Protein AF-A0A7S3LCE5-F1 (afdb_monomer)

Secondary structure (DSSP, 8-state):
---SSHHHHHTTS---SEEEETTEEEE-HHHHSPPTT-SSPPEEEEEEEGGGHHHHHHHHHHHHHH-TTS-EEEEEEE---HHHHHHHHT-TTEEEEESTTSS-TTS-HHHH-GGG-TTHHHHHHHHHHHHS-EEE---

Foldseek 3Di:
DPDPDPVRVVVPDPCDQWDDDPRDTDGDCSNQPDPPPPPFAAAEEEEDEPVCLVVVVVVLVVCCVRRVPHAYEYEYLYDQDPVSLVVQVPRNRYPDHPPSHHDDPPDDPVCSPVVVCVVVVVVVVVVCVVRVHYDYDYD

Radius of gyration: 18.19 Å; Cα contacts (8 Å, |Δi|>4): 189; chains: 1; bounding box: 45×39×42 Å

Nearest PDB structures (foldseek):
  3lrx-assembly3_C  TM=4.964E-01  e=6.537E-02  Pyrococcus furiosus
  3lrx-assembly1_A  TM=4.550E-01  e=1.104E-01  Pyrococcus furiosus
  3cis-assembly4_H  TM=3.412E-01  e=3.828E-01  Mycobacterium tuberculosis
  6mag-assembly1_A  TM=3.777E-01  e=4.659E-01  Brevibacillus brevis
  6nr2-assembly1_A  TM=4.070E-01  e=1.967E+00  Ficedula albicollis

Mean predicted aligned error: 8.32 Å

Solvent-accessible surface area (backbone atoms only — not comparable to full-atom values): 8175 Å² total; per-residue (Å²): 130,83,69,90,45,77,74,66,65,54,82,78,60,76,85,47,63,50,51,69,59,97,93,43,73,43,78,27,60,86,57,61,46,81,56,93,81,55,92,53,63,57,30,36,32,36,52,38,38,47,92,29,44,69,44,38,52,50,51,52,52,49,39,48,70,69,34,54,89,38,43,29,40,35,35,33,52,30,77,64,47,74,67,56,53,52,54,54,71,66,40,88,37,48,76,44,72,41,46,83,89,14,60,60,84,89,52,58,73,66,42,53,37,69,91,70,52,58,43,53,66,53,53,53,51,55,49,34,76,74,52,70,30,69,48,80,47,90,69

Sequence (139 aa):
NPCQTDADCISRVDDSAFQCSEGSCQKNPAYWEPSSFSRHPVTLVSAATASYFHGLKNLAASARFWAPNHKMVIYNLGGLSSGMKSEIKSWSNVISLEWEDGVPNFYPDHVKRGKIYAWKPILVNETLHKYGSIFYMDA

Organism: NCBI:txid265554

Structure (mmCIF, N/CA/C/O backbone):
data_AF-A0A7S3LCE5-F1
#
_entry.id   AF-A0A7S3LCE5-F1
#
loop_
_atom_site.group_PDB
_atom_site.id
_atom_site.type_symbol
_atom_site.label_atom_id
_atom_site.label_alt_id
_atom_site.label_comp_id
_atom_site.label_asym_id
_atom_site.label_entity_id
_atom_site.label_seq_id
_atom_site.pdbx_PDB_ins_code
_atom_site.Cartn_x
_atom_site.Cartn_y
_atom_site.Cartn_z
_atom_site.occupancy
_atom_site.B_iso_or_equiv
_atom_site.auth_seq_id
_atom_site.auth_comp_id
_atom_site.auth_asym_id
_atom_site.auth_atom_id
_atom_site.pdbx_PDB_model_num
ATOM 1 N N . ASN A 1 1 ? -22.823 -21.801 24.146 1.00 44.41 1 ASN A N 1
ATOM 2 C CA . ASN A 1 1 ? -22.980 -22.574 22.897 1.00 44.41 1 ASN A CA 1
ATOM 3 C C . ASN A 1 1 ? -22.306 -21.824 21.767 1.00 44.41 1 ASN A C 1
ATOM 5 O O . ASN A 1 1 ? -22.618 -20.648 21.623 1.00 44.41 1 ASN A O 1
ATOM 9 N N . PRO A 1 2 ? -21.373 -22.438 21.019 1.00 48.25 2 PRO A N 1
ATOM 10 C CA . PRO A 1 2 ? -20.907 -21.851 19.768 1.00 48.25 2 PRO A CA 1
ATOM 11 C C . PRO A 1 2 ? -22.067 -21.877 18.764 1.00 48.25 2 PRO A C 1
ATOM 13 O O . PRO A 1 2 ? -22.811 -22.859 18.728 1.00 48.25 2 PRO A O 1
ATOM 16 N N . CYS A 1 3 ? -22.275 -20.792 18.017 1.00 51.19 3 CYS A N 1
ATOM 17 C CA . CYS A 1 3 ? -23.334 -20.739 17.008 1.00 51.19 3 CYS A CA 1
ATOM 18 C C . CYS A 1 3 ? -23.041 -21.739 15.872 1.00 51.19 3 CYS A C 1
ATOM 20 O O . CYS A 1 3 ? -21.886 -21.950 15.502 1.00 51.19 3 CYS A O 1
ATOM 22 N N . GLN A 1 4 ? -24.090 -22.424 15.401 1.00 58.75 4 GLN A N 1
ATOM 23 C CA . GLN A 1 4 ? -24.000 -23.537 14.446 1.00 58.75 4 GLN A CA 1
ATOM 24 C C . GLN A 1 4 ? -24.129 -23.082 12.986 1.00 58.75 4 GLN A C 1
ATOM 26 O O . GLN A 1 4 ? -23.730 -23.821 12.088 1.00 58.75 4 GLN A O 1
ATOM 31 N N . THR A 1 5 ? -24.647 -21.874 12.748 1.00 58.66 5 THR A N 1
ATOM 32 C CA . THR A 1 5 ? -24.774 -21.274 11.416 1.00 58.66 5 THR A CA 1
ATOM 33 C C . THR A 1 5 ? -24.435 -19.781 11.450 1.00 58.66 5 THR A C 1
ATOM 35 O O . THR A 1 5 ? -24.570 -19.136 12.493 1.00 58.66 5 THR A O 1
ATOM 38 N N . ASP A 1 6 ? -24.018 -19.216 10.311 1.00 54.34 6 ASP A N 1
ATOM 39 C CA . ASP A 1 6 ? -23.694 -17.784 10.193 1.00 54.34 6 ASP A CA 1
ATOM 40 C C . ASP A 1 6 ? -24.911 -16.894 10.502 1.00 54.34 6 ASP A C 1
ATOM 42 O O . ASP A 1 6 ? -24.766 -1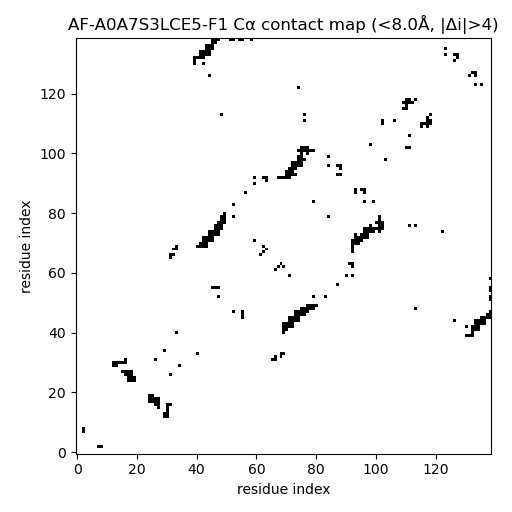5.832 11.102 1.00 54.34 6 ASP A O 1
ATOM 46 N N . ALA A 1 7 ? -26.123 -17.361 10.177 1.00 54.91 7 ALA A N 1
ATOM 47 C CA . ALA A 1 7 ? -27.377 -16.680 10.503 1.00 54.91 7 ALA A CA 1
ATOM 48 C C . ALA A 1 7 ? -27.634 -16.606 12.021 1.00 54.91 7 ALA A C 1
ATOM 50 O O . ALA A 1 7 ? -28.117 -15.587 12.518 1.00 54.91 7 ALA A O 1
ATOM 51 N N . ASP A 1 8 ? -27.251 -17.641 12.776 1.00 54.22 8 ASP A N 1
ATOM 52 C CA . ASP A 1 8 ? -27.440 -17.680 14.232 1.00 54.22 8 ASP A CA 1
ATOM 53 C C . ASP A 1 8 ? -26.515 -16.700 14.968 1.00 54.22 8 ASP A C 1
ATOM 55 O O . ASP A 1 8 ? -26.864 -16.209 16.046 1.00 54.22 8 ASP A O 1
ATOM 59 N N . CYS A 1 9 ? -25.348 -16.379 14.393 1.00 58.81 9 CYS A N 1
ATOM 60 C CA . CYS A 1 9 ? -24.405 -15.429 14.987 1.00 58.81 9 CYS A CA 1
ATOM 61 C C . CYS A 1 9 ? -24.775 -13.947 14.729 1.00 58.81 9 CYS A C 1
ATOM 63 O O . CYS A 1 9 ? -24.243 -13.075 15.415 1.00 58.81 9 CYS A O 1
ATOM 65 N N . ILE A 1 10 ? -25.672 -13.643 13.780 1.00 54.75 10 ILE A N 1
ATOM 66 C CA . ILE A 1 10 ? -26.022 -12.260 13.379 1.00 54.75 10 ILE A CA 1
ATOM 67 C C . ILE A 1 10 ? -27.069 -11.625 14.313 1.00 54.75 10 ILE A C 1
ATOM 69 O O . ILE A 1 10 ? -27.131 -10.409 14.446 1.00 54.75 10 ILE A O 1
ATOM 73 N N . SER A 1 11 ? -27.841 -12.426 15.053 1.00 48.41 11 SER A N 1
ATOM 74 C CA . SER A 1 11 ? -29.019 -11.970 15.819 1.00 48.41 11 SER A CA 1
ATOM 75 C C . SER A 1 11 ? -28.765 -11.061 17.044 1.00 48.41 11 SER A C 1
ATOM 77 O O . SER A 1 11 ? -29.670 -10.875 17.859 1.00 48.41 11 SER A O 1
ATOM 79 N N . ARG A 1 12 ? -27.559 -10.507 17.237 1.00 48.78 12 ARG A N 1
ATOM 80 C CA . ARG A 1 12 ? -27.208 -9.734 18.450 1.00 48.78 12 ARG A CA 1
ATOM 81 C C . ARG A 1 12 ? -26.436 -8.436 18.237 1.00 48.78 12 ARG A C 1
ATOM 83 O O . ARG A 1 12 ? -26.033 -7.831 19.230 1.00 48.78 12 ARG A O 1
ATOM 90 N N . VAL A 1 13 ? -26.239 -7.985 17.005 1.00 53.78 13 VAL A N 1
ATOM 91 C CA . VAL A 1 13 ? -25.607 -6.686 16.756 1.00 53.78 13 VAL A CA 1
ATOM 92 C C . VAL A 1 13 ? -26.706 -5.716 16.342 1.00 53.78 13 VAL A C 1
ATOM 94 O O . VAL A 1 13 ? -27.526 -6.033 15.496 1.00 53.78 13 VAL A O 1
ATOM 97 N N . ASP A 1 14 ? -26.775 -4.562 16.997 1.00 54.81 14 ASP A N 1
ATOM 98 C CA . ASP A 1 14 ? -27.526 -3.410 16.497 1.00 54.81 14 ASP A CA 1
ATOM 99 C C . ASP A 1 14 ? -27.055 -3.144 15.054 1.00 54.81 14 ASP A C 1
ATOM 101 O O . ASP A 1 14 ? -25.925 -2.700 14.848 1.00 54.81 14 ASP A O 1
ATOM 105 N N . ASP A 1 15 ? -27.881 -3.514 14.067 1.00 65.12 15 ASP A N 1
ATOM 106 C CA . ASP A 1 15 ? -27.547 -3.578 12.630 1.00 65.12 15 ASP A CA 1
ATOM 107 C C . ASP A 1 15 ? -27.227 -2.204 12.008 1.00 65.12 15 ASP A C 1
ATOM 109 O O . ASP A 1 15 ? -26.931 -2.087 10.815 1.00 65.12 15 ASP A O 1
ATOM 113 N N . SER A 1 16 ? -27.304 -1.129 12.792 1.00 75.38 16 SER A N 1
ATOM 114 C CA . SER A 1 16 ? -27.039 0.217 12.316 1.00 75.38 16 SER A CA 1
ATOM 115 C C . SER A 1 16 ? -25.538 0.530 12.314 1.00 75.38 16 SER A C 1
ATOM 117 O O . SER A 1 16 ? -24.851 0.488 13.334 1.00 75.38 16 SER A O 1
ATOM 119 N N . ALA A 1 17 ? -25.014 0.927 11.152 1.00 78.62 17 ALA A N 1
ATOM 120 C CA . ALA A 1 17 ? -23.641 1.425 11.019 1.00 78.62 17 ALA A CA 1
ATOM 121 C C . ALA A 1 17 ? -23.380 2.703 11.846 1.00 78.62 17 ALA A C 1
ATOM 123 O O . ALA A 1 17 ? -22.234 3.045 12.158 1.00 78.62 17 ALA A O 1
ATOM 124 N N . PHE A 1 18 ? -24.442 3.424 12.205 1.00 83.25 18 PHE A N 1
ATOM 125 C CA . PHE A 1 18 ? -24.385 4.650 12.985 1.00 83.25 18 PHE A CA 1
ATOM 126 C C . PHE A 1 18 ? -25.433 4.621 14.086 1.00 83.25 18 PHE A C 1
ATOM 128 O O . PHE A 1 18 ? -26.596 4.328 13.828 1.00 83.25 18 PHE A O 1
ATOM 135 N N . GLN A 1 19 ? -25.020 5.017 15.285 1.00 85.25 19 GLN A N 1
ATOM 136 C CA . GLN A 1 19 ? -25.916 5.289 16.398 1.00 85.25 19 GLN A CA 1
ATOM 137 C C . GLN A 1 19 ? -26.212 6.785 16.407 1.00 85.25 19 GLN A C 1
ATOM 139 O O . GLN A 1 19 ? -25.314 7.608 16.603 1.00 85.25 19 GLN A O 1
ATOM 144 N N . CYS A 1 20 ? -27.467 7.134 16.134 1.00 84.44 20 CYS A N 1
ATOM 145 C CA . CYS A 1 20 ? -27.911 8.518 16.057 1.00 84.44 20 CYS A CA 1
ATOM 146 C C . CYS A 1 20 ? -28.802 8.873 17.253 1.00 84.44 20 CYS A C 1
ATOM 148 O O . CYS A 1 20 ? -29.800 8.202 17.506 1.00 84.44 20 CYS A O 1
ATOM 150 N N . SER A 1 21 ? -28.474 9.959 17.951 1.00 83.81 21 SER A N 1
ATOM 151 C CA . SER A 1 21 ? -29.290 10.544 19.019 1.00 83.81 21 SER A CA 1
ATOM 152 C C . SER A 1 21 ? -29.282 12.069 18.913 1.00 83.81 21 SER A C 1
ATOM 154 O O . SER A 1 21 ? -28.223 12.680 18.750 1.00 83.81 21 SER A O 1
ATOM 156 N N . GLU A 1 22 ? -30.468 12.678 19.003 1.00 78.94 22 GLU A N 1
ATOM 157 C CA . GLU A 1 22 ? -30.659 14.140 19.075 1.00 78.94 22 GLU A CA 1
ATOM 158 C C . GLU A 1 22 ? -29.961 14.929 17.947 1.00 78.94 22 GLU A C 1
ATOM 160 O O . GLU A 1 22 ? -29.357 15.975 18.161 1.00 78.94 22 GLU A O 1
ATOM 165 N N . GLY A 1 23 ? -30.023 14.413 16.714 1.00 79.12 23 GLY A N 1
ATOM 166 C CA . GLY A 1 23 ? -29.443 15.075 15.537 1.00 79.12 23 GLY A CA 1
ATOM 167 C C . GLY A 1 23 ? -27.929 14.895 15.375 1.00 79.12 23 GLY A C 1
ATOM 168 O O . GLY A 1 23 ? -27.358 15.410 14.416 1.00 79.12 23 GLY A O 1
ATOM 169 N N . SER A 1 24 ? -27.281 14.133 16.259 1.00 77.94 24 SER A N 1
ATOM 170 C CA . SER A 1 24 ? -25.889 13.706 16.108 1.00 77.94 24 SER A CA 1
ATOM 171 C C . SER A 1 24 ? -25.821 12.212 15.793 1.00 77.94 24 SER A C 1
ATOM 173 O O . SER A 1 24 ? -26.563 11.424 16.372 1.00 77.94 24 SER A O 1
ATOM 175 N N . CYS A 1 25 ? -24.945 11.819 14.869 1.00 83.06 25 CYS A N 1
ATOM 176 C CA . CYS A 1 25 ? -24.702 10.420 14.526 1.00 83.06 25 CYS A CA 1
ATOM 177 C C . CYS A 1 25 ? -23.239 10.084 14.792 1.00 83.06 25 CYS A C 1
ATOM 179 O O . CYS A 1 25 ? -22.341 10.744 14.269 1.00 83.06 25 CYS A O 1
ATOM 181 N N . GLN A 1 26 ? -23.006 9.051 15.593 1.00 84.69 26 GLN A N 1
ATOM 182 C CA . GLN A 1 26 ? -21.679 8.509 15.861 1.00 84.69 26 GLN A CA 1
ATOM 183 C C . GLN A 1 26 ? -21.545 7.138 15.201 1.00 84.69 26 GLN A C 1
ATOM 185 O O . GLN A 1 26 ? -22.533 6.436 14.981 1.00 84.69 26 GLN A O 1
ATOM 190 N N . LYS A 1 27 ? -20.317 6.752 14.851 1.00 81.38 27 LYS A N 1
ATOM 191 C CA . LYS A 1 27 ? -20.055 5.408 14.321 1.00 81.38 27 LYS A CA 1
ATOM 192 C C . LYS A 1 27 ? -20.377 4.374 15.387 1.00 81.38 27 LYS A C 1
ATOM 194 O O . LYS A 1 27 ? -19.929 4.530 16.518 1.00 81.38 27 LYS A O 1
ATOM 199 N N . ASN A 1 28 ? -21.086 3.319 15.003 1.00 81.50 28 ASN A N 1
ATOM 200 C CA . ASN A 1 28 ? -21.295 2.157 15.855 1.00 81.50 28 ASN A CA 1
ATOM 201 C C . ASN A 1 28 ? -20.054 1.246 15.789 1.00 81.50 28 ASN A C 1
ATOM 203 O O . ASN A 1 28 ? -19.848 0.596 14.759 1.00 81.50 28 ASN A O 1
ATOM 207 N N . PRO A 1 29 ? -19.220 1.151 16.841 1.00 75.88 29 PRO A N 1
ATOM 208 C CA . PRO A 1 29 ? -18.029 0.309 16.794 1.00 75.88 29 PRO A CA 1
ATOM 209 C C . PRO A 1 29 ? -18.376 -1.167 16.573 1.00 75.88 29 PRO A C 1
ATOM 211 O O . PRO A 1 29 ? -17.642 -1.867 15.893 1.00 75.88 29 PRO A O 1
ATOM 214 N N . ALA A 1 30 ? -19.525 -1.645 17.058 1.00 74.44 30 ALA A N 1
ATOM 215 C CA . ALA A 1 30 ? -19.915 -3.045 16.893 1.00 74.44 30 ALA A CA 1
ATOM 216 C C . ALA A 1 30 ? -20.160 -3.447 15.423 1.00 74.44 30 ALA A C 1
ATOM 218 O O . ALA A 1 30 ? -20.045 -4.626 15.100 1.00 74.44 30 ALA A O 1
ATOM 219 N N . TYR A 1 31 ? -20.469 -2.481 14.548 1.00 75.88 31 TYR A N 1
ATOM 220 C CA . TYR A 1 31 ? -20.645 -2.703 13.110 1.00 75.88 31 TYR A CA 1
ATOM 221 C C . TYR A 1 31 ? -19.320 -2.615 12.335 1.00 75.88 31 TYR A C 1
ATOM 223 O O . TYR A 1 31 ? -19.066 -3.407 11.431 1.00 75.88 31 TYR A O 1
ATOM 231 N N . TRP A 1 32 ? -18.482 -1.623 12.655 1.00 73.06 32 TRP A N 1
ATOM 232 C CA . TRP A 1 32 ? -17.278 -1.307 11.870 1.00 73.06 32 TRP A CA 1
ATOM 233 C C . TRP A 1 32 ? -16.022 -2.052 12.321 1.00 73.06 32 TRP A C 1
ATOM 235 O O . TRP A 1 32 ? -15.050 -2.138 11.565 1.00 73.06 32 TRP A O 1
ATOM 245 N N . GLU A 1 33 ? -16.013 -2.557 13.550 1.00 71.62 33 GLU A N 1
ATOM 246 C CA . GLU A 1 33 ? -14.854 -3.243 14.097 1.00 71.62 33 GLU A CA 1
ATOM 247 C C . GLU A 1 33 ? -14.796 -4.707 13.650 1.00 71.62 33 GLU A C 1
ATOM 249 O O . GLU A 1 33 ? -15.836 -5.356 13.501 1.00 71.62 33 GLU A O 1
ATOM 254 N N . PRO A 1 34 ? -13.588 -5.266 13.445 1.00 64.25 34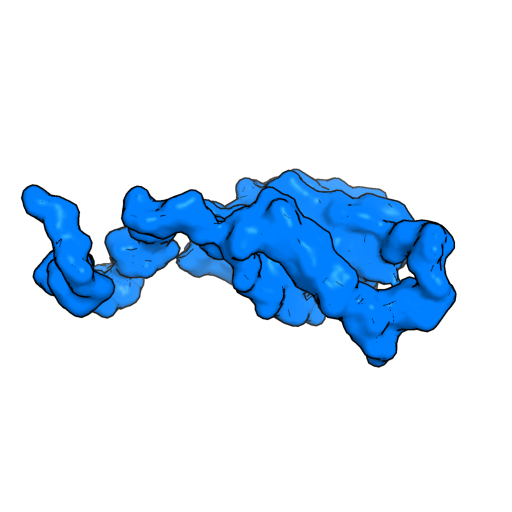 PRO A N 1
ATOM 255 C CA . PRO A 1 34 ? -13.440 -6.682 13.151 1.00 64.25 34 PRO A CA 1
ATOM 256 C C . PRO A 1 34 ? -14.139 -7.509 14.230 1.00 64.25 34 PRO A C 1
ATOM 258 O O . PRO A 1 34 ? -13.845 -7.366 15.420 1.00 64.25 34 PRO A O 1
ATOM 261 N N . SER A 1 35 ? -15.049 -8.398 13.825 1.00 65.44 35 SER A N 1
ATOM 262 C CA . SER A 1 35 ? -15.673 -9.304 14.783 1.00 65.44 35 SER A CA 1
ATOM 263 C C . SER A 1 35 ? -14.586 -10.146 15.453 1.00 65.44 35 SER A C 1
ATOM 265 O O . SER A 1 35 ? -13.667 -10.649 14.799 1.00 65.44 35 SER A O 1
ATOM 267 N N . SER A 1 36 ? -14.705 -10.354 16.765 1.00 61.00 36 SER A N 1
ATOM 268 C CA . SER A 1 36 ? -13.814 -11.251 17.517 1.00 61.00 36 SER A CA 1
ATOM 269 C C . SER A 1 36 ? -13.846 -12.700 17.001 1.00 61.00 36 SER A C 1
ATOM 271 O O . SER A 1 36 ? -13.004 -13.512 17.378 1.00 61.00 36 SER A O 1
ATOM 273 N N . PHE A 1 37 ? -14.797 -13.018 16.116 1.00 57.28 37 PHE A N 1
ATOM 274 C CA . PHE A 1 37 ? -14.960 -14.305 15.449 1.00 57.28 37 PHE A CA 1
ATOM 275 C C . PHE A 1 37 ? -14.199 -14.422 14.119 1.00 57.28 37 PHE A C 1
ATOM 277 O O . PHE A 1 37 ? -14.034 -15.537 13.614 1.00 57.28 37 PHE A O 1
ATOM 284 N N . SER A 1 38 ? -13.703 -13.320 13.540 1.00 61.00 38 SER A N 1
ATOM 285 C CA . SER A 1 38 ? -12.907 -13.394 12.314 1.00 61.00 38 SER A CA 1
ATOM 286 C C . SER A 1 38 ? -11.516 -13.951 12.648 1.00 61.00 38 SER A C 1
ATOM 288 O O . SER A 1 38 ? -10.696 -13.304 13.298 1.00 61.00 38 SER A O 1
ATOM 290 N N . ARG A 1 39 ? -11.241 -15.189 12.215 1.00 61.12 39 ARG A N 1
ATOM 291 C CA . ARG A 1 39 ? -9.926 -15.832 12.407 1.00 61.12 39 ARG A CA 1
ATOM 292 C C . ARG A 1 39 ? -8.803 -15.142 11.620 1.00 61.12 39 ARG A C 1
ATOM 294 O O . ARG A 1 39 ? -7.642 -15.297 11.980 1.00 61.12 39 ARG A O 1
ATOM 301 N N . HIS A 1 40 ? -9.152 -14.384 10.577 1.00 65.81 40 HIS A N 1
ATOM 302 C CA . HIS A 1 40 ? -8.228 -13.595 9.760 1.00 65.81 40 HIS A CA 1
ATOM 303 C C . HIS A 1 40 ? -8.868 -12.231 9.458 1.00 65.81 40 HIS A C 1
ATOM 305 O O . HIS A 1 40 ? -9.701 -12.157 8.550 1.00 65.81 40 HIS A O 1
ATOM 311 N N . PRO A 1 41 ? -8.530 -11.160 10.200 1.00 80.69 41 PRO A N 1
ATOM 312 C CA . PRO A 1 41 ? -9.018 -9.827 9.868 1.00 80.69 41 PRO A CA 1
ATOM 313 C C . PRO A 1 41 ? -8.538 -9.437 8.465 1.00 80.69 41 PRO A C 1
ATOM 315 O O . PRO A 1 41 ? -7.383 -9.677 8.103 1.00 80.69 41 PRO A O 1
ATOM 318 N N . VAL A 1 42 ? -9.436 -8.852 7.671 1.00 89.56 42 VAL A N 1
ATOM 319 C CA . VAL A 1 42 ? -9.154 -8.464 6.283 1.00 89.56 42 VAL A CA 1
ATOM 320 C C . VAL A 1 42 ? -8.019 -7.439 6.256 1.00 89.56 42 VAL A C 1
ATOM 322 O O . VAL A 1 42 ? -8.082 -6.403 6.918 1.00 89.56 42 VAL A O 1
ATOM 325 N N . THR A 1 43 ? -6.979 -7.712 5.4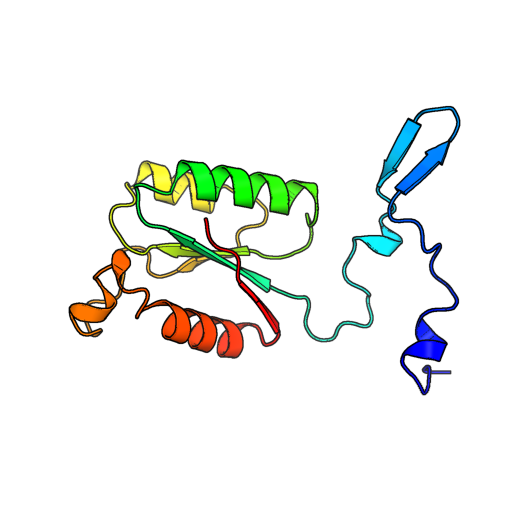70 1.00 94.06 43 THR A N 1
ATOM 326 C CA . THR A 1 43 ? -5.903 -6.750 5.207 1.00 94.06 43 THR A CA 1
ATOM 327 C C . THR A 1 43 ? -6.231 -5.944 3.956 1.00 94.06 43 THR A C 1
ATOM 329 O O . THR A 1 43 ? -6.462 -6.500 2.884 1.00 94.06 43 THR A O 1
ATOM 332 N N . LEU A 1 44 ? -6.251 -4.621 4.081 1.00 96.50 44 LEU A N 1
ATOM 333 C CA . LEU A 1 44 ? -6.419 -3.710 2.957 1.00 96.50 44 LEU A CA 1
ATOM 334 C C . LEU A 1 44 ? -5.128 -3.683 2.139 1.00 96.50 44 LEU A C 1
ATOM 336 O O . LEU A 1 44 ? -4.036 -3.607 2.698 1.00 96.50 44 LEU A O 1
ATOM 340 N N . VAL A 1 45 ? -5.236 -3.736 0.817 1.00 98.00 45 VAL A N 1
ATOM 341 C CA . VAL A 1 45 ? -4.069 -3.777 -0.073 1.00 98.00 45 VAL A CA 1
ATOM 342 C C . VAL A 1 45 ? -4.231 -2.726 -1.149 1.00 98.00 45 VAL A C 1
ATOM 344 O O . VAL A 1 45 ? -5.289 -2.625 -1.763 1.00 98.00 45 VAL A O 1
ATOM 347 N N . SER A 1 46 ? -3.184 -1.952 -1.397 1.00 97.62 46 SER A N 1
ATOM 348 C CA . SER A 1 46 ? -3.142 -1.029 -2.525 1.00 97.62 46 SE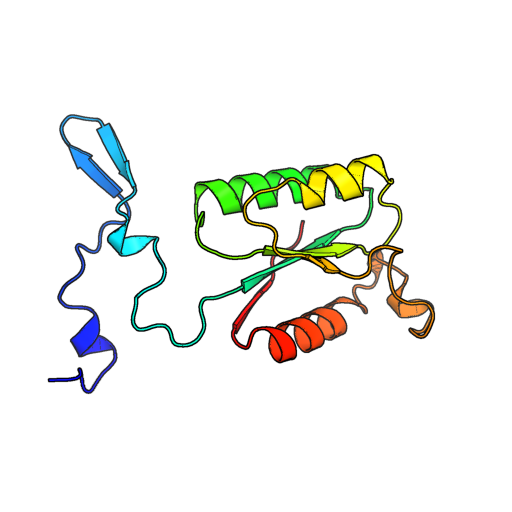R A CA 1
ATOM 349 C C . SER A 1 46 ? -1.740 -0.960 -3.113 1.00 97.62 46 SER A C 1
ATOM 351 O O . SER A 1 46 ? -0.771 -1.449 -2.527 1.00 97.62 46 SER A O 1
ATOM 353 N N . ALA A 1 47 ? -1.626 -0.369 -4.293 1.00 96.75 47 ALA A N 1
ATOM 354 C CA . ALA A 1 47 ? -0.365 -0.198 -4.986 1.00 96.75 47 ALA A CA 1
ATOM 355 C C . ALA A 1 47 ? -0.373 1.124 -5.751 1.00 96.75 47 ALA A C 1
ATOM 357 O O . ALA A 1 47 ? -1.397 1.511 -6.311 1.00 96.75 47 ALA A O 1
ATOM 358 N N . ALA A 1 48 ? 0.765 1.817 -5.788 1.00 95.62 48 ALA A N 1
ATOM 359 C CA . ALA A 1 48 ? 0.854 3.109 -6.457 1.00 95.62 48 ALA A CA 1
ATOM 360 C C . ALA A 1 48 ? 2.230 3.350 -7.076 1.00 95.62 48 ALA A C 1
ATOM 362 O O . ALA A 1 48 ? 3.264 2.961 -6.529 1.00 95.62 48 ALA A O 1
ATOM 363 N N . THR A 1 49 ? 2.237 4.054 -8.205 1.00 95.19 49 THR A N 1
ATOM 364 C CA . THR A 1 49 ? 3.407 4.814 -8.660 1.00 95.19 49 THR A CA 1
ATOM 365 C C . THR A 1 49 ? 3.363 6.224 -8.062 1.00 95.19 49 THR A C 1
ATOM 367 O O . THR A 1 49 ? 2.342 6.658 -7.524 1.00 95.19 49 THR A O 1
ATOM 370 N N . ALA A 1 50 ? 4.439 6.995 -8.231 1.00 95.44 50 ALA A N 1
ATOM 371 C CA . ALA A 1 50 ? 4.494 8.404 -7.820 1.00 95.44 50 ALA A CA 1
ATOM 372 C C . ALA A 1 50 ? 3.314 9.258 -8.304 1.00 95.44 50 ALA A C 1
ATOM 374 O O . ALA A 1 50 ? 2.818 10.104 -7.564 1.00 95.44 50 ALA A O 1
ATOM 375 N N . SER A 1 51 ? 2.836 9.026 -9.532 1.00 95.12 51 SER A N 1
ATOM 376 C CA . SER A 1 51 ? 1.730 9.793 -10.117 1.00 95.12 51 SER A CA 1
ATOM 377 C C . SER A 1 51 ? 0.395 9.585 -9.399 1.00 95.12 51 SER A C 1
ATOM 379 O O . SER A 1 51 ? -0.475 10.443 -9.500 1.00 95.12 51 SER A O 1
ATOM 381 N N . TYR A 1 52 ? 0.238 8.480 -8.663 1.00 95.75 52 TYR A N 1
ATOM 382 C CA . TYR A 1 52 ? -0.967 8.158 -7.892 1.00 95.75 52 TYR A CA 1
ATOM 383 C C . TYR A 1 52 ? -0.802 8.420 -6.389 1.00 95.75 52 TYR A C 1
ATOM 385 O O . TYR A 1 52 ? -1.691 8.102 -5.607 1.00 95.75 52 TYR A O 1
ATOM 393 N N . PHE A 1 53 ? 0.301 9.042 -5.954 1.00 97.06 53 PHE A N 1
ATOM 394 C CA . PHE A 1 53 ? 0.573 9.256 -4.528 1.00 97.06 53 PHE A CA 1
ATOM 395 C C . PHE A 1 53 ? -0.539 10.036 -3.805 1.00 97.06 53 PHE A C 1
ATOM 397 O O . PHE A 1 53 ? -0.896 9.707 -2.677 1.00 97.06 53 PHE A O 1
ATOM 404 N N . HIS A 1 54 ? -1.129 11.040 -4.459 1.00 97.31 54 HIS A N 1
ATOM 405 C CA . HIS A 1 54 ? -2.241 11.799 -3.881 1.00 97.31 54 HIS A CA 1
ATOM 406 C C . HIS A 1 54 ? -3.503 10.939 -3.691 1.00 97.31 54 HIS A C 1
ATOM 4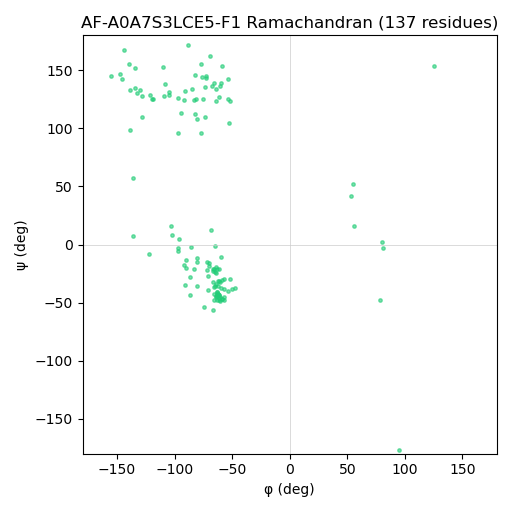08 O O . HIS A 1 54 ? -4.147 11.014 -2.645 1.00 97.31 54 HIS A O 1
ATOM 414 N N . GLY A 1 55 ? -3.837 10.098 -4.675 1.00 97.69 55 GLY A N 1
ATOM 415 C CA . GLY A 1 55 ? -4.956 9.155 -4.579 1.00 97.69 55 GLY A CA 1
ATOM 416 C C . GLY A 1 55 ? -4.727 8.117 -3.481 1.00 97.69 55 GLY A C 1
ATOM 417 O O . GLY A 1 55 ? -5.578 7.944 -2.608 1.00 97.69 55 GLY A O 1
ATOM 418 N N . LEU A 1 56 ? -3.512 7.566 -3.412 1.00 97.38 56 LEU A N 1
ATOM 419 C CA . LEU A 1 56 ? -3.084 6.662 -2.344 1.00 97.38 56 LEU A CA 1
ATOM 420 C C . LEU A 1 56 ? -3.227 7.299 -0.956 1.00 97.38 56 LEU A C 1
ATOM 422 O O . LEU A 1 56 ? -3.734 6.662 -0.034 1.00 97.38 56 LEU A O 1
ATOM 426 N N . LYS A 1 57 ? -2.799 8.555 -0.796 1.00 97.44 57 LYS A N 1
ATOM 427 C CA . LYS A 1 57 ? -2.919 9.289 0.469 1.00 97.44 57 LYS A CA 1
ATOM 428 C C . LYS A 1 57 ? -4.379 9.466 0.884 1.00 97.44 57 LYS A C 1
ATOM 430 O O . LYS A 1 57 ? -4.706 9.255 2.051 1.00 97.44 57 LYS A O 1
ATOM 435 N N . ASN A 1 58 ? -5.256 9.812 -0.058 1.00 97.50 58 ASN A N 1
ATOM 436 C CA . ASN A 1 58 ? -6.689 9.932 0.209 1.00 97.50 58 ASN A CA 1
ATOM 437 C C . ASN A 1 58 ? -7.306 8.584 0.595 1.00 97.50 58 ASN A C 1
ATOM 439 O O . ASN A 1 58 ? -8.019 8.513 1.593 1.00 97.50 58 ASN A O 1
ATOM 443 N N . LEU A 1 59 ? -6.971 7.511 -0.127 1.00 97.06 59 LEU A N 1
ATOM 444 C CA . LEU A 1 59 ? -7.410 6.155 0.193 1.00 97.06 59 LEU A CA 1
ATOM 445 C C . LEU A 1 59 ? -6.959 5.734 1.597 1.00 97.06 59 LEU A C 1
ATOM 447 O O . LEU A 1 59 ? -7.770 5.256 2.388 1.00 97.06 59 LEU A O 1
ATOM 451 N N . ALA A 1 60 ? -5.689 5.959 1.940 1.00 96.06 60 ALA A N 1
ATOM 452 C CA . ALA A 1 60 ? -5.158 5.649 3.262 1.00 96.06 60 ALA A CA 1
ATOM 453 C C . ALA A 1 60 ? -5.848 6.471 4.361 1.00 96.06 60 ALA A C 1
ATOM 455 O O . ALA A 1 60 ? -6.189 5.929 5.411 1.00 96.06 60 ALA A O 1
ATOM 456 N N . ALA A 1 61 ? -6.117 7.759 4.125 1.00 95.12 61 ALA A N 1
ATOM 457 C CA . ALA A 1 61 ? -6.878 8.592 5.053 1.00 95.12 61 ALA A CA 1
ATOM 458 C C . ALA A 1 61 ? -8.318 8.083 5.242 1.00 95.12 61 ALA A C 1
ATOM 460 O O . ALA A 1 61 ? -8.793 7.997 6.376 1.00 95.12 61 ALA A O 1
ATOM 461 N N . SER A 1 62 ? -8.998 7.682 4.163 1.00 94.50 62 SER A N 1
ATOM 462 C CA . SER A 1 62 ? -10.326 7.065 4.236 1.00 94.50 62 SER A CA 1
ATOM 463 C C . SER A 1 62 ? -10.298 5.740 4.993 1.00 94.50 62 SER A C 1
ATOM 465 O O . SER A 1 62 ? -11.156 5.527 5.846 1.00 94.50 62 SER A O 1
ATOM 467 N N . ALA A 1 63 ? -9.299 4.889 4.752 1.00 93.38 63 ALA A N 1
ATOM 468 C CA . ALA A 1 63 ? -9.114 3.641 5.485 1.00 93.38 63 ALA A CA 1
ATOM 469 C C . ALA A 1 63 ? -8.899 3.899 6.983 1.00 93.38 63 ALA A C 1
ATOM 471 O O . ALA A 1 63 ? -9.564 3.282 7.806 1.00 93.38 63 ALA A O 1
ATOM 472 N N . ARG A 1 64 ? -8.059 4.874 7.354 1.00 90.94 64 ARG A N 1
ATOM 473 C CA . ARG A 1 64 ? -7.865 5.277 8.760 1.00 90.94 64 ARG A CA 1
ATOM 474 C C . ARG A 1 64 ? -9.147 5.766 9.410 1.00 90.94 64 ARG A C 1
ATOM 476 O O . ARG A 1 64 ? -9.356 5.530 10.591 1.00 90.94 64 ARG A O 1
ATOM 483 N N . PHE A 1 65 ? -9.981 6.475 8.659 1.00 89.12 65 PHE A N 1
ATOM 484 C CA . PHE A 1 65 ? -11.235 6.983 9.186 1.00 89.12 65 PHE A CA 1
ATOM 485 C C . PHE A 1 65 ? -12.272 5.865 9.334 1.00 89.12 65 PHE A C 1
ATOM 487 O O . PHE A 1 65 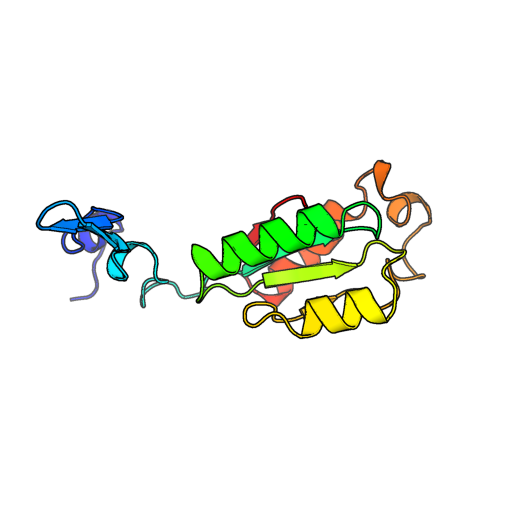? -12.852 5.714 10.405 1.00 89.12 65 PHE A O 1
ATOM 494 N N . TRP A 1 66 ? -12.547 5.101 8.277 1.00 87.31 66 TRP A N 1
ATOM 495 C CA . TRP A 1 66 ? -13.650 4.131 8.221 1.00 87.31 66 TRP A CA 1
ATOM 496 C C . TRP A 1 66 ? -13.308 2.750 8.773 1.00 87.31 66 TRP A C 1
ATOM 498 O O . TRP A 1 66 ? -14.197 2.068 9.265 1.00 87.31 66 TRP A O 1
ATOM 508 N N . ALA A 1 67 ? -12.040 2.360 8.718 1.00 86.31 67 ALA A N 1
ATOM 509 C CA . ALA A 1 67 ? -11.555 1.047 9.115 1.00 86.31 67 ALA A CA 1
ATOM 510 C C . ALA A 1 67 ? -10.258 1.183 9.945 1.00 86.31 67 ALA A C 1
ATOM 512 O O . ALA A 1 67 ? -9.225 0.623 9.571 1.00 86.31 67 ALA A O 1
ATOM 513 N N . PRO A 1 68 ? -10.276 1.934 11.068 1.00 85.25 68 PRO A N 1
ATOM 514 C CA . PRO A 1 68 ? -9.068 2.311 11.813 1.00 85.25 68 PRO A CA 1
ATOM 515 C C . PRO A 1 68 ? -8.248 1.114 12.310 1.00 85.25 68 PRO A C 1
ATOM 517 O O . PRO A 1 68 ? -7.026 1.208 12.396 1.00 85.25 68 PRO A O 1
ATOM 520 N N . ASN A 1 69 ? -8.913 -0.007 12.597 1.00 85.19 69 ASN A N 1
ATOM 521 C CA . ASN A 1 69 ? -8.288 -1.233 13.096 1.00 85.19 69 ASN A CA 1
ATOM 522 C C . ASN A 1 69 ? -7.974 -2.258 11.994 1.00 85.19 69 ASN A C 1
ATOM 524 O O . ASN A 1 69 ? -7.498 -3.358 12.283 1.00 85.19 69 ASN A O 1
ATOM 528 N N . HIS A 1 70 ? -8.197 -1.901 10.726 1.00 88.69 70 HIS A N 1
ATOM 529 C CA . HIS A 1 70 ? -7.775 -2.710 9.591 1.00 88.69 70 HIS A CA 1
ATOM 530 C C . HIS A 1 70 ? -6.380 -2.291 9.133 1.00 88.69 70 HIS A C 1
ATOM 532 O O . HIS A 1 70 ? -6.076 -1.114 8.929 1.00 88.69 70 HIS A O 1
ATOM 538 N N . LYS A 1 71 ? -5.522 -3.292 8.947 1.00 92.44 71 LYS A N 1
ATOM 539 C CA . LYS A 1 71 ? -4.161 -3.103 8.445 1.00 92.44 71 LYS A CA 1
ATOM 540 C C . LYS A 1 71 ? -4.196 -2.770 6.960 1.00 92.44 71 LYS A C 1
ATOM 542 O O . LYS A 1 71 ? -5.007 -3.335 6.231 1.00 92.44 71 LYS A O 1
ATOM 547 N N . MET A 1 72 ? -3.275 -1.922 6.512 1.00 95.94 72 MET A N 1
ATOM 548 C CA . MET A 1 72 ? -3.075 -1.610 5.100 1.00 95.94 72 MET A CA 1
ATOM 549 C C . MET A 1 72 ? -1.648 -1.940 4.652 1.00 95.94 72 MET A C 1
ATOM 551 O O . MET A 1 72 ? -0.679 -1.509 5.274 1.00 95.94 72 MET A O 1
ATOM 555 N N . VAL A 1 73 ? -1.520 -2.687 3.560 1.00 97.69 73 VAL A N 1
ATOM 556 C CA . VAL A 1 73 ? -0.259 -2.965 2.862 1.00 97.69 73 VAL A CA 1
ATOM 557 C C . VAL A 1 73 ? -0.220 -2.127 1.592 1.00 97.69 73 VAL A C 1
ATOM 559 O O . VAL A 1 73 ? -1.188 -2.103 0.828 1.00 97.69 73 VAL A O 1
ATOM 562 N N . ILE A 1 74 ? 0.896 -1.441 1.363 1.00 98.00 74 ILE A N 1
ATOM 563 C CA . ILE A 1 74 ? 1.089 -0.593 0.186 1.00 98.00 74 ILE A CA 1
ATOM 564 C C . ILE A 1 74 ? 2.269 -1.123 -0.614 1.00 98.00 74 ILE A C 1
ATOM 566 O O . ILE A 1 74 ? 3.371 -1.231 -0.089 1.00 98.00 74 ILE A O 1
ATOM 570 N N . TYR A 1 75 ? 2.052 -1.398 -1.895 1.00 97.88 75 TYR A N 1
ATOM 571 C CA . TYR A 1 75 ? 3.105 -1.780 -2.831 1.00 97.88 75 TYR A CA 1
ATOM 572 C C . TYR A 1 75 ? 3.583 -0.571 -3.642 1.00 97.88 75 TYR A C 1
ATOM 574 O O . TYR A 1 75 ? 2.795 0.113 -4.302 1.00 97.88 75 TYR A O 1
ATOM 582 N N . ASN A 1 76 ? 4.890 -0.314 -3.628 1.00 96.50 76 ASN A N 1
ATOM 583 C CA . ASN A 1 76 ? 5.504 0.711 -4.469 1.00 96.50 76 ASN A CA 1
ATOM 584 C C . ASN A 1 76 ? 5.747 0.159 -5.885 1.00 96.50 76 ASN A C 1
ATOM 586 O O . ASN A 1 76 ? 6.596 -0.702 -6.109 1.00 96.50 76 ASN A O 1
ATOM 590 N N . LEU A 1 77 ? 5.017 0.693 -6.864 1.00 95.69 77 LEU A N 1
ATOM 591 C CA . LEU A 1 77 ? 5.142 0.320 -8.278 1.00 95.69 77 LEU A CA 1
ATOM 592 C C . LEU A 1 77 ? 6.238 1.110 -9.012 1.00 95.69 77 LEU A C 1
ATOM 594 O O . LEU A 1 77 ? 6.474 0.882 -10.197 1.00 95.69 77 LEU A O 1
ATOM 598 N N . GLY A 1 78 ? 6.902 2.039 -8.321 1.00 93.94 78 GLY A N 1
ATOM 599 C CA . GLY A 1 78 ? 8.019 2.826 -8.825 1.00 93.94 78 GLY A CA 1
ATOM 600 C C . GLY A 1 78 ? 7.816 4.339 -8.708 1.00 93.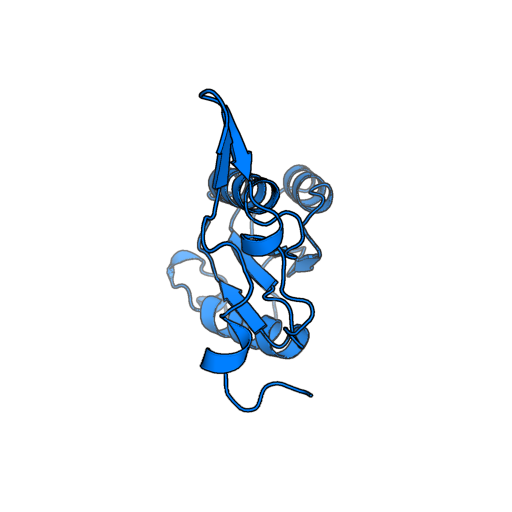94 78 GLY A C 1
ATOM 601 O O . GLY A 1 78 ? 6.701 4.870 -8.728 1.00 93.94 78 GLY A O 1
ATOM 602 N N . GLY A 1 79 ? 8.941 5.049 -8.623 1.00 93.38 79 GLY A N 1
ATOM 603 C CA . GLY A 1 79 ? 9.001 6.512 -8.651 1.00 93.38 79 GLY A CA 1
ATOM 604 C C . GLY A 1 79 ? 8.697 7.218 -7.325 1.00 93.38 79 GLY A C 1
ATOM 605 O O . GLY A 1 79 ? 8.795 8.442 -7.281 1.00 93.38 79 GLY A O 1
ATOM 606 N N . LEU A 1 80 ? 8.339 6.503 -6.251 1.00 95.75 80 LEU A N 1
ATOM 607 C CA . LEU A 1 80 ? 8.157 7.129 -4.938 1.00 95.75 80 LEU A CA 1
ATOM 608 C C . LEU A 1 80 ? 9.485 7.705 -4.429 1.00 95.75 80 LEU A C 1
ATOM 610 O O . LEU A 1 80 ? 10.477 6.987 -4.288 1.00 95.75 80 LEU A O 1
ATOM 614 N N . SER A 1 81 ? 9.495 9.004 -4.125 1.00 97.44 81 SER A N 1
ATOM 615 C CA . SER A 1 81 ? 10.652 9.665 -3.518 1.00 97.44 81 SER A CA 1
ATOM 616 C C . SER A 1 81 ? 10.861 9.199 -2.074 1.00 97.44 81 SER A C 1
ATOM 618 O O . SER A 1 81 ? 9.944 8.686 -1.434 1.00 97.44 81 SER A O 1
ATOM 620 N N . SER A 1 82 ? 12.051 9.424 -1.514 1.00 97.06 82 SER A N 1
ATOM 621 C CA . SER A 1 82 ? 12.319 9.149 -0.093 1.00 97.06 82 SER A CA 1
ATOM 622 C C . SER A 1 82 ? 11.306 9.830 0.836 1.00 97.06 82 SER A C 1
ATOM 624 O O . SER A 1 82 ? 10.825 9.198 1.771 1.00 97.06 82 SER A O 1
ATOM 626 N N . GLY A 1 83 ? 10.916 11.074 0.537 1.00 98.00 83 GLY A N 1
ATOM 627 C CA . GLY A 1 83 ? 9.884 11.801 1.281 1.00 98.00 83 GLY A CA 1
ATOM 628 C C . GLY A 1 83 ? 8.517 11.113 1.237 1.00 98.00 83 GLY A C 1
ATOM 629 O O . GLY A 1 83 ? 7.904 10.918 2.282 1.00 98.00 83 GLY A O 1
ATOM 630 N N . MET A 1 84 ? 8.078 10.666 0.055 1.00 97.94 84 MET A N 1
ATOM 631 C CA . MET A 1 84 ? 6.818 9.921 -0.100 1.00 97.94 84 MET A CA 1
ATOM 632 C C . MET A 1 84 ? 6.839 8.596 0.670 1.00 97.94 84 MET A C 1
ATOM 634 O O . MET A 1 84 ? 5.867 8.251 1.338 1.00 97.94 84 MET A O 1
ATOM 638 N N . LYS A 1 85 ? 7.958 7.861 0.610 1.00 97.94 85 LYS A N 1
ATOM 639 C CA . LYS A 1 85 ? 8.128 6.594 1.336 1.00 97.94 85 LYS A CA 1
ATOM 640 C C . LYS A 1 85 ? 8.075 6.801 2.851 1.00 97.94 85 LYS A C 1
ATOM 642 O O . LYS A 1 85 ? 7.385 6.055 3.543 1.00 97.94 85 LYS A O 1
ATOM 647 N N . SER A 1 86 ? 8.758 7.827 3.359 1.00 97.19 86 SER A N 1
ATOM 648 C CA . SER A 1 86 ? 8.717 8.199 4.777 1.00 97.19 86 SER A CA 1
ATOM 649 C C . SER A 1 86 ? 7.320 8.631 5.219 1.00 97.19 86 SER A C 1
ATOM 651 O O . SER A 1 86 ? 6.872 8.232 6.291 1.00 97.19 86 SER A O 1
ATOM 653 N N . GLU A 1 87 ? 6.606 9.392 4.386 1.00 97.50 87 GLU A N 1
ATOM 654 C CA . GLU A 1 87 ? 5.222 9.779 4.662 1.00 97.50 87 GLU A CA 1
ATOM 655 C C . GLU A 1 87 ? 4.312 8.548 4.774 1.00 97.50 87 GLU A C 1
ATOM 657 O O . GLU A 1 87 ? 3.618 8.414 5.779 1.00 97.50 87 GLU A O 1
ATOM 662 N N . ILE A 1 88 ? 4.376 7.607 3.825 1.00 97.38 88 ILE A N 1
ATOM 663 C CA . ILE A 1 88 ? 3.596 6.357 3.880 1.00 97.38 88 ILE A CA 1
ATOM 664 C C . ILE A 1 88 ? 3.880 5.580 5.168 1.00 97.38 88 ILE A C 1
ATOM 666 O O . ILE A 1 88 ? 2.954 5.165 5.861 1.00 97.38 88 ILE A O 1
ATOM 670 N N . LYS A 1 89 ? 5.161 5.410 5.514 1.00 95.62 89 LYS A N 1
ATOM 671 C CA . LYS A 1 89 ? 5.586 4.681 6.719 1.00 95.62 89 LYS A CA 1
ATOM 672 C C . LYS A 1 89 ? 5.116 5.342 8.020 1.00 95.62 89 LYS A C 1
ATOM 674 O O . LYS A 1 89 ? 5.045 4.670 9.042 1.00 95.62 89 LYS A O 1
ATOM 679 N N . SER A 1 90 ? 4.794 6.637 7.993 1.00 95.88 90 SER A N 1
ATOM 680 C CA . SER A 1 90 ? 4.256 7.361 9.151 1.00 95.88 90 SER A CA 1
ATOM 681 C C . SER A 1 90 ? 2.750 7.152 9.375 1.00 95.88 90 SER A C 1
ATOM 683 O O . SER A 1 90 ? 2.223 7.542 10.418 1.00 95.88 90 SER A O 1
ATOM 685 N N . TRP A 1 91 ? 2.026 6.568 8.414 1.00 95.00 91 TRP A N 1
ATOM 686 C CA . TRP A 1 91 ? 0.582 6.370 8.529 1.00 95.00 91 TRP A CA 1
ATOM 687 C C . TRP A 1 91 ? 0.257 5.222 9.490 1.00 95.00 91 TRP A C 1
ATOM 689 O O . TRP A 1 91 ? 0.700 4.094 9.312 1.00 95.00 91 TRP A O 1
ATOM 699 N N . SER A 1 92 ? -0.570 5.504 10.499 1.00 90.06 92 SER A N 1
ATOM 700 C CA . SER A 1 92 ? -0.774 4.622 11.659 1.00 90.06 92 SER A CA 1
ATOM 701 C C . SER A 1 92 ? -1.401 3.255 11.360 1.00 90.06 92 SER A C 1
ATOM 703 O O . SER A 1 92 ? -1.237 2.334 12.151 1.00 90.06 92 SER A O 1
ATOM 705 N N . ASN A 1 93 ? -2.150 3.121 10.263 1.00 88.62 93 ASN A N 1
ATOM 706 C CA . ASN A 1 93 ? -2.790 1.866 9.854 1.00 88.62 93 ASN A CA 1
ATOM 707 C C . ASN A 1 93 ? -1.979 1.094 8.799 1.00 88.62 93 ASN A C 1
ATOM 709 O O . ASN A 1 93 ? -2.366 -0.013 8.420 1.00 88.62 93 ASN A O 1
ATOM 713 N N . VAL A 1 94 ? -0.881 1.666 8.296 1.00 87.81 94 VAL A N 1
ATOM 714 C CA . VAL A 1 94 ? -0.022 0.995 7.321 1.00 87.81 94 VAL A CA 1
ATOM 715 C C . VAL A 1 94 ? 0.909 0.045 8.056 1.00 87.81 94 VAL A C 1
ATOM 717 O O . VAL A 1 94 ? 1.641 0.447 8.954 1.00 87.81 94 VAL A O 1
ATOM 720 N N . ILE A 1 95 ? 0.894 -1.226 7.658 1.00 88.12 95 ILE A N 1
ATOM 721 C CA . ILE A 1 95 ? 1.777 -2.243 8.235 1.00 88.12 95 ILE A CA 1
ATOM 722 C C . ILE A 1 95 ? 3.097 -2.366 7.473 1.00 88.12 95 ILE A C 1
ATOM 724 O O . ILE A 1 95 ? 4.130 -2.635 8.083 1.00 88.12 95 ILE A O 1
ATOM 728 N N . SER A 1 96 ? 3.078 -2.181 6.151 1.00 93.19 96 SER A N 1
ATOM 729 C CA . SER A 1 96 ? 4.283 -2.236 5.329 1.00 93.19 96 SER A CA 1
ATOM 730 C C . SER A 1 96 ? 4.155 -1.432 4.039 1.00 93.19 96 SER A C 1
ATOM 732 O O . SER A 1 96 ? 3.095 -1.362 3.412 1.00 93.19 96 SER A O 1
ATOM 734 N N . LEU A 1 97 ? 5.288 -0.843 3.654 1.00 96.50 97 LEU A N 1
ATOM 735 C CA . LEU A 1 97 ? 5.565 -0.402 2.295 1.00 96.50 97 LEU A CA 1
ATOM 736 C C . LEU A 1 97 ? 6.394 -1.502 1.622 1.00 96.50 97 LEU A C 1
ATOM 738 O O . LEU A 1 97 ? 7.606 -1.579 1.823 1.00 96.50 97 LEU A O 1
ATOM 742 N N . GLU A 1 98 ? 5.725 -2.377 0.883 1.00 97.38 98 GLU A N 1
ATOM 743 C CA . GLU A 1 98 ? 6.348 -3.467 0.136 1.00 97.38 98 GLU A CA 1
ATOM 744 C C . GLU A 1 98 ? 6.992 -2.935 -1.149 1.00 97.38 98 GLU A C 1
ATOM 746 O O . GLU A 1 98 ? 6.594 -1.893 -1.686 1.00 97.38 98 GLU A O 1
ATOM 751 N N . TRP A 1 99 ? 7.987 -3.673 -1.649 1.00 96.12 99 TRP A N 1
ATOM 752 C CA . TRP A 1 99 ? 8.765 -3.290 -2.832 1.00 96.12 99 TRP A CA 1
ATOM 753 C C . TRP A 1 99 ? 9.378 -1.893 -2.675 1.00 96.12 99 TRP A C 1
ATOM 755 O O . TRP A 1 99 ? 9.201 -1.024 -3.519 1.00 96.12 99 TRP A O 1
ATOM 765 N N . GLU A 1 100 ? 10.083 -1.648 -1.566 1.00 92.62 100 GLU A N 1
ATOM 766 C CA . GLU A 1 100 ? 10.523 -0.303 -1.164 1.00 92.62 100 GLU A CA 1
ATOM 767 C C . GLU A 1 100 ? 11.273 0.480 -2.265 1.00 92.62 100 GLU A C 1
ATOM 769 O O . GLU A 1 100 ? 11.146 1.707 -2.350 1.00 92.62 100 GLU A O 1
ATOM 774 N N . ASP A 1 101 ? 11.970 -0.221 -3.159 1.00 93.75 101 ASP A N 1
ATOM 775 C CA . ASP A 1 101 ? 12.715 0.349 -4.289 1.00 93.75 101 ASP A CA 1
ATOM 776 C C . ASP A 1 101 ? 12.006 0.205 -5.652 1.00 93.75 101 ASP A C 1
ATOM 778 O O . ASP A 1 101 ? 12.602 0.413 -6.707 1.00 93.75 101 ASP A O 1
ATOM 782 N N . GLY A 1 102 ? 10.708 -0.093 -5.641 1.00 94.81 102 GLY A N 1
ATOM 783 C CA . GLY A 1 102 ? 9.892 -0.379 -6.816 1.00 94.81 102 GLY A CA 1
ATOM 784 C C . GLY A 1 102 ? 9.786 -1.875 -7.111 1.00 94.81 102 GLY A C 1
ATOM 785 O O . GLY A 1 102 ? 10.314 -2.715 -6.381 1.00 94.81 102 GLY A O 1
ATOM 786 N N . VAL A 1 103 ? 9.101 -2.208 -8.211 1.00 95.75 103 VAL A N 1
ATOM 787 C CA . VAL A 1 103 ? 8.903 -3.596 -8.659 1.00 95.75 103 VAL A CA 1
ATOM 788 C C . VAL A 1 103 ? 10.257 -4.330 -8.737 1.00 95.75 103 VAL A C 1
ATOM 790 O O . VAL A 1 103 ? 11.141 -3.867 -9.466 1.00 95.75 103 VAL A O 1
ATOM 793 N N . PRO A 1 104 ? 10.433 -5.471 -8.038 1.00 95.69 104 PRO A N 1
ATOM 794 C CA . PRO A 1 104 ? 11.710 -6.170 -7.966 1.00 95.69 104 PRO A CA 1
ATOM 795 C C . PRO A 1 104 ? 12.332 -6.492 -9.328 1.00 95.69 104 PRO A C 1
ATOM 797 O O . PRO A 1 104 ? 11.655 -6.886 -10.279 1.00 95.69 104 PRO A O 1
ATOM 800 N N . ASN A 1 105 ? 13.659 -6.378 -9.411 1.00 94.50 105 ASN A N 1
ATOM 801 C CA . ASN A 1 105 ? 14.380 -6.492 -10.681 1.00 94.50 105 ASN A CA 1
ATOM 802 C C . ASN A 1 105 ? 14.329 -7.881 -11.323 1.00 94.50 105 ASN A C 1
ATOM 804 O O . ASN A 1 105 ? 14.493 -7.967 -12.539 1.00 94.50 105 ASN A O 1
ATOM 808 N N . PHE A 1 106 ? 14.082 -8.931 -10.535 1.00 95.50 106 PHE A N 1
ATOM 809 C CA . PHE A 1 106 ? 13.926 -10.297 -11.037 1.00 95.50 106 PHE A CA 1
ATOM 810 C C . PHE A 1 106 ? 12.612 -10.508 -11.804 1.00 95.50 106 PHE A C 1
ATOM 812 O O . PHE A 1 106 ? 12.485 -11.498 -12.523 1.00 95.50 106 PHE A O 1
ATOM 819 N N . TYR A 1 107 ? 11.638 -9.596 -11.683 1.00 95.69 107 TYR A N 1
ATOM 820 C CA . TYR A 1 107 ? 10.440 -9.644 -12.509 1.00 95.69 107 TYR A CA 1
ATOM 821 C C . TYR A 1 107 ? 10.730 -9.148 -13.935 1.00 95.69 107 TYR A C 1
ATOM 823 O O . TYR A 1 107 ? 11.493 -8.193 -14.116 1.00 95.69 107 TYR A O 1
ATOM 831 N N . PRO A 1 108 ? 10.096 -9.744 -14.962 1.00 95.38 108 PRO A N 1
ATOM 832 C CA . PRO A 1 108 ? 10.237 -9.287 -16.339 1.00 95.38 108 PRO A CA 1
ATOM 833 C C . PRO A 1 108 ? 9.814 -7.826 -16.525 1.00 95.38 108 PRO A C 1
ATOM 835 O O . PRO A 1 108 ? 8.910 -7.336 -15.847 1.00 95.38 108 PRO A O 1
ATOM 838 N N . ASP A 1 109 ? 10.377 -7.151 -17.529 1.00 93.31 109 ASP A N 1
ATOM 839 C CA . ASP A 1 109 ? 10.110 -5.727 -17.785 1.00 93.31 109 ASP A CA 1
ATOM 840 C C . ASP A 1 109 ? 8.631 -5.407 -17.988 1.00 93.31 109 ASP A C 1
ATOM 842 O O . ASP A 1 109 ? 8.168 -4.325 -17.631 1.00 93.31 109 ASP A O 1
ATOM 846 N N . HIS A 1 110 ? 7.851 -6.355 -18.513 1.00 93.25 110 HIS A N 1
ATOM 847 C CA . HIS A 1 110 ? 6.422 -6.144 -18.666 1.00 93.25 110 HIS A CA 1
ATOM 848 C C . HIS A 1 110 ? 5.717 -5.937 -17.313 1.00 93.25 110 HIS A C 1
ATOM 850 O O . HIS A 1 110 ? 4.841 -5.085 -17.236 1.00 93.25 110 HIS A O 1
ATOM 856 N N . VAL A 1 111 ? 6.142 -6.609 -16.240 1.00 94.44 111 VAL A N 1
ATOM 857 C CA . VAL A 1 111 ? 5.584 -6.443 -14.885 1.00 94.44 111 VAL A CA 1
ATOM 858 C C . VAL A 1 111 ? 5.859 -5.041 -14.337 1.00 94.44 111 VAL A C 1
ATOM 860 O O . VAL A 1 111 ? 4.994 -4.439 -13.706 1.00 94.44 111 VAL A O 1
ATOM 863 N N . LYS A 1 112 ? 7.034 -4.483 -14.648 1.00 91.12 112 LYS A N 1
ATOM 864 C CA . LYS A 1 112 ? 7.462 -3.141 -14.219 1.00 91.12 112 LYS A CA 1
ATOM 865 C C . LYS A 1 112 ? 6.681 -2.018 -14.914 1.00 91.12 112 LYS A C 1
ATOM 867 O O . LYS A 1 112 ? 6.650 -0.885 -14.439 1.00 91.12 112 LYS A O 1
ATOM 872 N N . ARG A 1 113 ? 6.020 -2.303 -16.044 1.00 86.19 113 ARG A N 1
ATOM 873 C CA . ARG A 1 113 ? 5.190 -1.323 -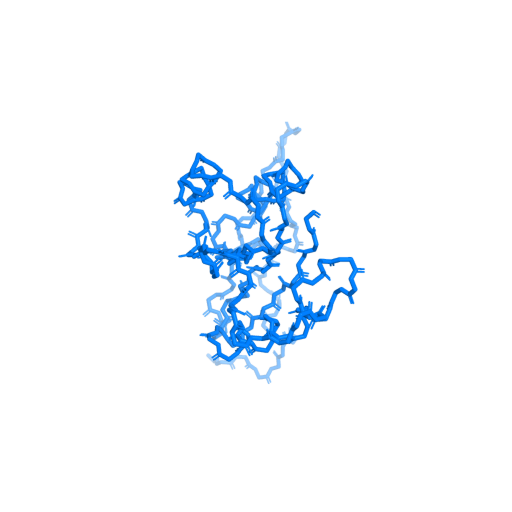16.761 1.00 86.19 113 ARG A CA 1
ATOM 874 C C . ARG A 1 113 ? 3.846 -1.149 -16.051 1.00 86.19 113 ARG A C 1
ATOM 876 O O . ARG A 1 113 ? 2.892 -1.867 -16.333 1.00 86.19 113 ARG A O 1
ATOM 883 N N . GLY A 1 114 ? 3.739 -0.132 -15.194 1.00 74.62 114 GLY A N 1
ATOM 884 C CA . GLY A 1 114 ? 2.543 0.121 -14.374 1.00 74.62 114 GLY A CA 1
ATOM 885 C C . GLY A 1 114 ? 1.202 0.076 -15.128 1.00 74.62 114 GLY A C 1
ATOM 886 O O . GLY A 1 114 ? 0.241 -0.485 -14.612 1.00 74.62 114 GLY A O 1
ATOM 887 N N . LYS A 1 115 ? 1.157 0.569 -16.377 1.00 79.69 115 LYS A N 1
ATOM 888 C CA . LYS A 1 115 ? -0.061 0.661 -17.211 1.00 79.69 115 LYS A CA 1
ATOM 889 C C . LYS A 1 115 ? -0.622 -0.668 -17.723 1.00 79.69 115 LYS A C 1
ATOM 891 O O . LYS A 1 115 ? -1.747 -0.678 -18.209 1.00 79.69 115 LYS A O 1
ATOM 896 N N . ILE A 1 116 ? 0.144 -1.759 -17.678 1.00 86.88 116 ILE A N 1
ATOM 897 C CA . ILE A 1 116 ? -0.355 -3.066 -18.138 1.00 86.88 116 ILE A CA 1
ATOM 898 C C . ILE A 1 116 ? -0.874 -3.937 -16.992 1.00 86.88 116 ILE A C 1
ATOM 900 O O . ILE A 1 116 ? -1.346 -5.040 -17.244 1.00 86.88 116 ILE A O 1
ATOM 904 N N . TYR A 1 117 ? -0.760 -3.467 -15.744 1.00 91.44 117 TYR A N 1
ATOM 905 C CA . TYR A 1 117 ? -1.290 -4.122 -14.542 1.00 91.44 117 TYR A CA 1
ATOM 906 C C . TYR A 1 117 ? -0.820 -5.571 -14.305 1.00 91.44 117 TYR A C 1
ATOM 908 O O . TYR A 1 117 ? -1.375 -6.270 -13.462 1.00 91.44 117 TYR A O 1
ATOM 916 N N . ALA A 1 118 ? 0.242 -6.023 -14.983 1.00 95.00 118 ALA A N 1
ATOM 917 C CA . ALA A 1 118 ? 0.777 -7.382 -14.850 1.00 95.00 118 ALA A CA 1
ATOM 918 C C . ALA A 1 118 ? 1.330 -7.686 -13.442 1.00 95.00 118 ALA A C 1
ATOM 920 O O . ALA A 1 118 ? 1.430 -8.843 -13.048 1.00 95.00 118 ALA A O 1
ATOM 921 N N . TRP A 1 119 ? 1.640 -6.650 -12.662 1.00 95.25 119 TRP A N 1
ATOM 922 C CA . TRP A 1 119 ? 2.015 -6.741 -11.249 1.00 95.25 119 TRP A CA 1
ATOM 923 C C . TRP A 1 119 ? 0.842 -7.103 -10.321 1.00 95.25 119 TRP A C 1
ATOM 925 O O . TRP A 1 119 ? 1.071 -7.587 -9.214 1.00 95.25 119 TRP A O 1
ATOM 935 N N . LYS A 1 120 ? -0.413 -6.877 -10.735 1.00 95.88 120 LYS A N 1
ATOM 936 C CA . LYS A 1 120 ? -1.589 -6.965 -9.852 1.00 95.88 120 LYS A CA 1
ATOM 937 C C . LYS A 1 120 ? -1.851 -8.388 -9.347 1.00 95.88 120 LYS A C 1
ATOM 939 O O . LYS A 1 120 ? -1.971 -8.549 -8.133 1.00 95.88 120 LYS A O 1
ATOM 944 N N . PRO A 1 121 ? -1.852 -9.437 -10.197 1.00 96.81 121 PRO A N 1
ATOM 945 C CA . PRO A 1 121 ? -1.995 -10.810 -9.713 1.00 96.81 121 PRO A CA 1
ATOM 946 C C . PRO A 1 121 ? -0.848 -11.239 -8.789 1.00 96.81 121 PRO A C 1
ATOM 948 O O . PRO A 1 121 ? -1.067 -12.015 -7.865 1.00 96.81 121 PRO A O 1
ATOM 951 N N . ILE A 1 122 ? 0.361 -10.711 -9.015 1.00 97.12 122 ILE A N 1
ATOM 952 C CA . ILE A 1 122 ? 1.558 -11.044 -8.236 1.00 97.12 122 ILE A CA 1
ATOM 953 C C . ILE A 1 122 ? 1.404 -10.548 -6.801 1.00 97.12 122 ILE A C 1
ATOM 955 O O . ILE A 1 122 ? 1.449 -11.358 -5.880 1.00 97.12 122 ILE A O 1
ATOM 959 N N . LEU A 1 123 ? 1.151 -9.251 -6.599 1.00 96.56 123 LEU A N 1
ATOM 960 C CA . LEU A 1 123 ? 0.999 -8.729 -5.238 1.00 96.56 123 LEU A CA 1
ATOM 961 C C . LEU A 1 123 ? -0.247 -9.276 -4.542 1.00 96.56 123 LEU A C 1
ATOM 963 O O . LEU A 1 123 ? -0.215 -9.484 -3.333 1.00 96.56 123 LEU A O 1
ATOM 967 N N . VAL A 1 124 ? -1.330 -9.558 -5.279 1.00 97.62 124 VAL A N 1
ATOM 968 C CA . VAL A 1 124 ? -2.526 -10.197 -4.708 1.00 97.62 124 VAL A CA 1
ATOM 969 C C . VAL A 1 124 ? -2.147 -11.566 -4.157 1.00 97.62 124 VAL A C 1
ATOM 971 O O . VAL A 1 124 ? -2.452 -11.863 -3.007 1.00 97.62 124 VAL A O 1
ATOM 974 N N . ASN A 1 125 ? -1.419 -12.363 -4.941 1.00 97.81 125 ASN A N 1
ATOM 975 C CA . ASN A 1 125 ? -0.945 -13.672 -4.522 1.00 97.81 125 ASN A CA 1
ATOM 976 C C . ASN A 1 125 ? 0.030 -13.586 -3.335 1.00 97.81 125 ASN A C 1
ATOM 978 O O . ASN A 1 125 ? -0.150 -14.304 -2.355 1.00 97.81 125 ASN A O 1
ATOM 982 N N . GLU A 1 126 ? 1.030 -12.702 -3.391 1.00 96.69 126 GLU A N 1
ATOM 983 C CA . GLU A 1 126 ? 2.001 -12.497 -2.304 1.00 96.69 126 GLU A CA 1
ATOM 984 C C . GLU A 1 126 ? 1.306 -12.092 -0.995 1.00 96.69 126 GLU A C 1
ATOM 986 O O . GLU A 1 126 ? 1.560 -12.672 0.064 1.00 96.69 126 GLU A O 1
ATOM 991 N N . THR A 1 127 ? 0.382 -11.131 -1.067 1.00 96.31 127 THR A N 1
ATOM 992 C CA . THR A 1 127 ? -0.317 -10.613 0.115 1.00 96.31 127 THR A CA 1
ATOM 993 C C . THR A 1 127 ? -1.293 -11.642 0.673 1.00 96.31 127 THR A C 1
ATOM 995 O O . THR A 1 127 ? -1.376 -11.812 1.888 1.00 96.31 127 THR A O 1
ATOM 998 N N . LEU A 1 128 ? -1.994 -12.377 -0.195 1.00 95.75 128 LEU A N 1
ATOM 999 C CA . LEU A 1 128 ? -2.895 -13.449 0.221 1.00 95.75 128 LEU A CA 1
ATOM 1000 C C . LEU A 1 128 ? -2.139 -14.552 0.974 1.00 95.75 128 LEU A C 1
ATOM 1002 O O . LEU A 1 128 ? -2.589 -14.972 2.036 1.00 95.75 128 LEU A O 1
ATOM 1006 N N . HIS A 1 129 ? -0.960 -14.958 0.493 1.00 95.75 129 HIS A N 1
ATOM 1007 C CA . HIS A 1 129 ? -0.117 -15.933 1.195 1.00 95.75 129 HIS A CA 1
ATOM 1008 C C . HIS A 1 129 ? 0.381 -15.421 2.553 1.00 95.75 129 HIS A C 1
ATOM 1010 O O . HIS A 1 129 ? 0.522 -16.204 3.489 1.00 95.75 129 HIS A O 1
ATOM 1016 N N . LYS A 1 130 ? 0.649 -14.116 2.672 1.00 93.88 130 LYS A N 1
ATOM 1017 C CA . LYS A 1 130 ? 1.194 -13.510 3.895 1.00 93.88 130 LYS A CA 1
ATOM 1018 C C . LYS A 1 130 ? 0.135 -13.238 4.969 1.00 93.88 130 LYS A C 1
ATOM 1020 O O . LYS A 1 130 ? 0.441 -13.361 6.152 1.00 93.88 130 LYS A O 1
ATOM 1025 N N . TYR A 1 131 ? -1.084 -12.861 4.578 1.00 91.62 131 TYR A N 1
ATOM 1026 C CA . TYR A 1 131 ? -2.112 -12.370 5.510 1.00 91.62 131 TYR A CA 1
ATOM 1027 C C . TYR A 1 131 ? -3.422 -13.175 5.504 1.00 91.62 131 TYR A C 1
ATOM 1029 O O . TYR A 1 131 ? -4.280 -12.953 6.358 1.00 91.62 131 TYR A O 1
ATOM 1037 N N . GLY A 1 132 ? -3.596 -14.116 4.574 1.00 91.56 132 GLY A N 1
ATOM 1038 C CA . GLY A 1 132 ? -4.739 -15.030 4.505 1.00 91.56 132 GLY A CA 1
ATOM 1039 C C . GLY A 1 132 ? -6.016 -14.422 3.916 1.00 91.56 132 GLY A C 1
ATOM 1040 O O . GLY A 1 132 ? -6.620 -15.030 3.040 1.00 91.56 132 GLY A O 1
ATOM 1041 N N . SER A 1 133 ? -6.422 -13.227 4.358 1.00 92.44 133 SER A N 1
ATOM 1042 C CA . SER A 1 133 ? -7.600 -12.514 3.843 1.00 92.44 133 SER A CA 1
ATOM 1043 C C . SER A 1 133 ? -7.241 -11.087 3.451 1.00 92.44 133 SER A C 1
ATOM 1045 O O . SER A 1 133 ? -6.651 -10.347 4.244 1.00 92.44 133 SER A O 1
ATOM 1047 N N . ILE A 1 134 ? -7.592 -10.698 2.224 1.00 95.50 134 ILE A N 1
ATOM 1048 C CA . ILE A 1 134 ? -7.239 -9.391 1.673 1.00 95.50 134 ILE A CA 1
ATOM 1049 C C . ILE A 1 134 ? -8.423 -8.719 0.981 1.00 95.50 134 ILE A C 1
ATOM 1051 O O . ILE A 1 134 ? -9.281 -9.386 0.406 1.00 95.50 134 ILE A O 1
ATOM 1055 N N . PHE A 1 135 ? -8.414 -7.389 0.969 1.00 95.69 135 PHE A N 1
ATOM 1056 C CA . PHE A 1 135 ? -9.274 -6.572 0.122 1.00 95.69 135 PHE A CA 1
ATOM 1057 C C . PHE A 1 135 ? -8.420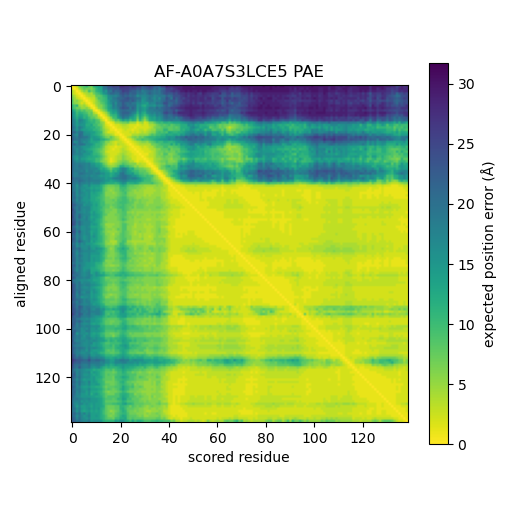 -5.562 -0.640 1.00 95.69 135 PHE A C 1
ATOM 1059 O O . PHE A 1 135 ? -7.841 -4.643 -0.058 1.00 95.69 135 PHE A O 1
ATOM 1066 N N . TYR A 1 136 ? -8.299 -5.775 -1.948 1.00 97.19 136 TYR A N 1
ATOM 1067 C CA . TYR A 1 136 ? -7.495 -4.924 -2.815 1.00 97.19 136 TYR A CA 1
ATOM 1068 C C . TYR A 1 136 ? -8.305 -3.706 -3.288 1.00 97.19 136 TYR A C 1
ATOM 1070 O O . TYR A 1 136 ? -9.430 -3.854 -3.764 1.00 97.19 136 TYR A O 1
ATOM 1078 N N . MET A 1 137 ? -7.702 -2.517 -3.225 1.00 96.50 137 MET A N 1
ATOM 1079 C CA . MET A 1 137 ? -8.281 -1.245 -3.662 1.00 96.50 137 MET A CA 1
ATOM 1080 C C . MET A 1 137 ? -7.272 -0.470 -4.516 1.00 96.50 137 MET A C 1
ATOM 1082 O O . MET A 1 137 ? -6.120 -0.286 -4.117 1.00 96.50 137 MET A O 1
ATOM 1086 N N . ASP A 1 138 ? -7.699 -0.002 -5.689 1.00 93.50 138 ASP A N 1
ATOM 1087 C CA . ASP A 1 138 ? -6.872 0.867 -6.535 1.00 93.50 138 ASP A CA 1
ATOM 1088 C C . ASP A 1 138 ? -6.765 2.283 -5.932 1.00 93.50 138 ASP A C 1
ATOM 1090 O O . ASP A 1 138 ? -7.721 2.785 -5.335 1.00 93.50 138 ASP A O 1
ATOM 1094 N N . ALA A 1 139 ? -5.583 2.891 -6.075 1.00 88.44 139 ALA A N 1
ATOM 1095 C CA . ALA A 1 139 ? -5.240 4.237 -5.609 1.00 88.44 139 ALA A CA 1
ATOM 1096 C C . ALA A 1 139 ? -5.298 5.286 -6.728 1.00 88.44 139 ALA A C 1
ATOM 1098 O O . ALA A 1 139 ? -5.054 4.926 -7.903 1.00 88.44 139 ALA A O 1
#

InterPro domains:
  IPR012444 Protein of unknown function DUF1647 [PF07801] (40-124)

pLDDT: mean 86.16, std 14.45, range [44.41, 98.0]